Protein AF-A0A0Q5C3H1-F1 (afdb_monomer)

pLDDT: mean 80.29, std 13.9, range [36.97, 94.19]

Structure (mmCIF, N/CA/C/O backbone):
data_AF-A0A0Q5C3H1-F1
#
_entry.id   AF-A0A0Q5C3H1-F1
#
loop_
_atom_site.group_PDB
_atom_site.id
_atom_site.type_symbol
_atom_site.label_atom_id
_atom_site.label_alt_id
_atom_site.label_comp_id
_atom_site.label_asym_id
_atom_site.label_entity_id
_atom_site.label_seq_id
_atom_site.pdbx_PDB_ins_code
_atom_site.Cartn_x
_atom_site.Cartn_y
_atom_site.Cartn_z
_atom_site.occupancy
_atom_site.B_iso_or_equiv
_atom_site.auth_seq_id
_atom_site.auth_comp_id
_atom_site.auth_asym_id
_atom_site.auth_atom_id
_atom_site.pdbx_PDB_model_num
ATOM 1 N N . MET A 1 1 ? -18.455 3.925 -7.701 1.00 36.97 1 MET A N 1
ATOM 2 C CA . MET A 1 1 ? -17.602 3.914 -8.910 1.00 36.97 1 MET A CA 1
ATOM 3 C C . MET A 1 1 ? -16.170 3.636 -8.473 1.00 36.97 1 MET A C 1
ATOM 5 O O . MET A 1 1 ? -15.637 4.403 -7.684 1.00 36.97 1 MET A O 1
ATOM 9 N N . SER A 1 2 ? -15.591 2.503 -8.883 1.00 45.41 2 SER A N 1
ATOM 10 C CA . SER A 1 2 ? -14.242 2.069 -8.484 1.00 45.41 2 SER A CA 1
ATOM 11 C C . SER A 1 2 ? -13.192 2.813 -9.316 1.00 45.41 2 SER A C 1
ATOM 13 O O . SER A 1 2 ? -12.673 2.288 -10.296 1.00 45.41 2 SER A O 1
ATOM 15 N N . GLN A 1 3 ? -12.951 4.086 -9.000 1.00 53.38 3 GLN A N 1
ATOM 16 C CA . GLN A 1 3 ? -11.836 4.818 -9.595 1.00 53.38 3 GLN A CA 1
ATOM 17 C C . GLN A 1 3 ? -10.523 4.391 -8.912 1.00 53.38 3 GLN A C 1
ATOM 19 O O . GLN A 1 3 ? -10.450 4.285 -7.691 1.00 53.38 3 GLN A O 1
ATOM 24 N N . SER A 1 4 ? -9.513 4.141 -9.751 1.00 55.56 4 SER A N 1
ATOM 25 C CA . SER A 1 4 ? -8.070 4.290 -9.499 1.00 55.56 4 SER A CA 1
ATOM 26 C C . SER A 1 4 ? -7.236 3.218 -8.764 1.00 55.56 4 SER A C 1
ATOM 28 O O . SER A 1 4 ? -6.095 3.507 -8.411 1.00 55.56 4 SER A O 1
ATOM 30 N N . ALA A 1 5 ? -7.668 1.955 -8.635 1.00 60.84 5 ALA A N 1
ATOM 31 C CA . ALA A 1 5 ? -6.738 0.902 -8.172 1.00 60.84 5 ALA A CA 1
ATOM 32 C C . ALA A 1 5 ? -5.677 0.512 -9.231 1.00 60.84 5 ALA A C 1
ATOM 34 O O . ALA A 1 5 ? -4.496 0.371 -8.922 1.00 60.84 5 ALA A O 1
ATOM 35 N N . LEU A 1 6 ? -6.094 0.381 -10.496 1.00 66.44 6 LEU A N 1
ATOM 36 C CA . LEU A 1 6 ? -5.228 -0.045 -11.605 1.00 66.44 6 LEU A CA 1
ATOM 37 C C . LEU A 1 6 ? -4.160 0.991 -12.007 1.00 66.44 6 LEU A C 1
ATOM 39 O O . LEU A 1 6 ? -3.005 0.597 -12.153 1.00 66.44 6 LEU A O 1
ATOM 43 N N . PRO A 1 7 ? -4.471 2.297 -12.141 1.00 80.19 7 PRO A N 1
ATOM 44 C CA . PRO A 1 7 ? -3.460 3.300 -12.474 1.00 80.19 7 PRO A CA 1
ATOM 45 C C . PRO A 1 7 ? -2.375 3.409 -11.404 1.00 80.19 7 PRO A C 1
ATOM 47 O O . PRO A 1 7 ? -1.200 3.450 -11.738 1.00 80.19 7 PRO A O 1
ATOM 50 N N . ALA A 1 8 ? -2.752 3.385 -10.119 1.00 81.12 8 ALA A N 1
ATOM 51 C CA . ALA A 1 8 ? -1.787 3.448 -9.025 1.00 81.12 8 ALA A CA 1
ATOM 52 C C . ALA A 1 8 ? -0.834 2.243 -9.045 1.00 81.12 8 ALA A C 1
ATOM 54 O O . ALA A 1 8 ? 0.368 2.411 -8.865 1.00 81.12 8 ALA A O 1
ATOM 55 N N . LEU A 1 9 ? -1.354 1.042 -9.321 1.00 82.69 9 LEU A N 1
ATOM 56 C CA . LEU A 1 9 ? -0.536 -0.159 -9.494 1.00 82.69 9 LEU A CA 1
ATOM 57 C C . LEU A 1 9 ? 0.418 -0.047 -10.684 1.00 82.69 9 LEU A C 1
ATOM 59 O O . LEU A 1 9 ? 1.595 -0.351 -10.527 1.00 82.69 9 LEU A O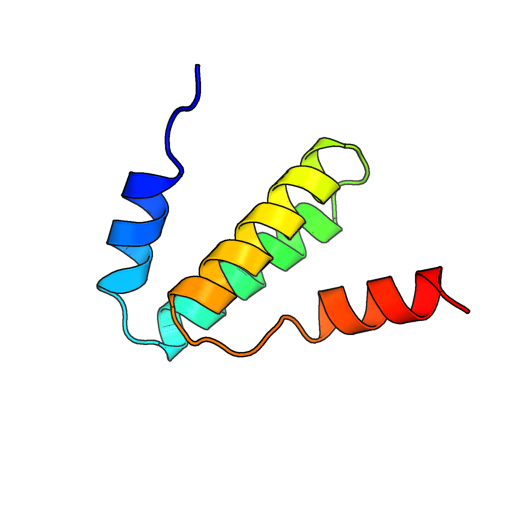 1
ATOM 63 N N . HIS A 1 10 ? -0.056 0.420 -11.841 1.00 85.81 10 HIS A N 1
ATOM 64 C CA . HIS A 1 10 ? 0.804 0.641 -13.006 1.00 85.81 10 HIS A CA 1
ATOM 65 C C . HIS A 1 10 ? 1.913 1.656 -12.715 1.00 85.81 10 HIS A C 1
ATOM 67 O O . HIS A 1 10 ? 3.068 1.398 -13.040 1.00 85.81 10 HIS A O 1
ATOM 73 N N . THR A 1 11 ? 1.586 2.770 -12.058 1.00 87.69 11 THR A N 1
ATOM 74 C CA . THR A 1 11 ? 2.575 3.778 -11.658 1.00 87.69 11 THR A CA 1
ATOM 75 C C . THR A 1 11 ? 3.598 3.211 -10.683 1.00 87.69 11 THR A C 1
ATOM 77 O O . THR A 1 11 ? 4.781 3.487 -10.819 1.00 87.69 11 THR A O 1
ATOM 80 N N . LEU A 1 12 ? 3.179 2.406 -9.707 1.00 88.81 12 LEU A N 1
ATOM 81 C CA . LEU A 1 12 ? 4.111 1.797 -8.758 1.00 88.81 12 LEU A CA 1
ATOM 82 C C . LEU A 1 12 ? 4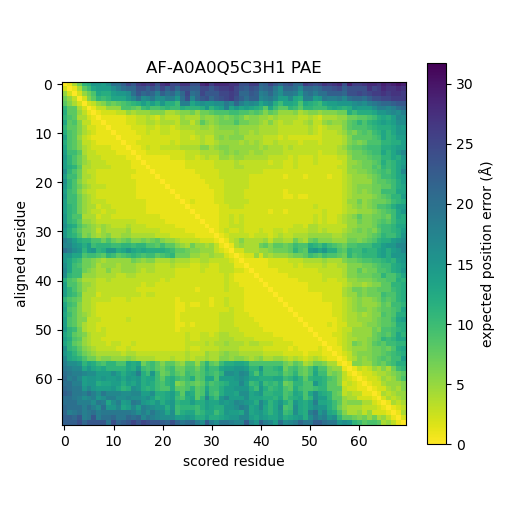.976 0.710 -9.411 1.00 88.81 12 LEU A C 1
ATOM 84 O O . LEU A 1 12 ? 6.139 0.569 -9.050 1.00 88.81 12 LEU A O 1
ATOM 88 N N . ALA A 1 13 ? 4.435 -0.030 -10.380 1.00 87.94 13 ALA A N 1
ATOM 89 C CA . ALA A 1 13 ? 5.137 -1.115 -11.063 1.00 87.94 13 ALA A CA 1
ATOM 90 C C . ALA A 1 13 ? 6.279 -0.640 -11.976 1.00 87.94 13 ALA A C 1
ATOM 92 O O . ALA A 1 13 ? 7.178 -1.425 -12.265 1.00 87.94 13 ALA A O 1
ATOM 93 N N . VAL A 1 14 ? 6.260 0.618 -12.432 1.00 93.19 14 VAL A N 1
ATOM 94 C CA . VAL A 1 14 ? 7.353 1.192 -13.241 1.00 93.19 14 VAL A CA 1
ATOM 95 C C . VAL A 1 14 ? 8.498 1.762 -12.400 1.00 93.19 14 VAL A C 1
ATOM 97 O O . VAL A 1 14 ? 9.528 2.142 -12.953 1.00 93.19 14 VAL A O 1
ATOM 100 N N . LEU A 1 15 ? 8.336 1.841 -11.077 1.00 91.75 15 LEU A N 1
ATOM 101 C CA . LEU A 1 15 ? 9.368 2.350 -10.178 1.00 91.75 15 LEU A CA 1
ATOM 102 C C . LEU A 1 15 ? 10.365 1.249 -9.791 1.00 91.75 15 LEU A C 1
ATOM 104 O O . LEU A 1 15 ? 10.001 0.072 -9.725 1.00 91.75 15 LEU A O 1
ATOM 108 N N . PRO A 1 16 ? 11.608 1.616 -9.431 1.00 94.19 16 PRO A N 1
ATOM 109 C CA . PRO A 1 16 ? 12.486 0.722 -8.691 1.00 94.19 16 PRO A CA 1
ATOM 110 C C . PRO A 1 16 ? 11.790 0.199 -7.427 1.00 94.19 16 PRO A C 1
ATOM 112 O O . PRO A 1 16 ? 11.115 0.952 -6.722 1.00 94.19 16 PRO A O 1
ATOM 115 N N . ALA A 1 17 ? 12.000 -1.078 -7.095 1.00 89.75 17 ALA A N 1
ATOM 116 C CA . ALA A 1 17 ? 11.339 -1.730 -5.958 1.00 89.75 17 ALA A CA 1
ATOM 117 C C . ALA A 1 17 ? 11.515 -0.961 -4.633 1.00 89.75 17 ALA A C 1
ATOM 119 O O . ALA A 1 17 ? 10.579 -0.856 -3.843 1.00 89.75 17 ALA A O 1
ATOM 120 N N . ARG A 1 18 ? 12.698 -0.367 -4.424 1.00 90.56 18 ARG A N 1
ATOM 121 C CA . ARG A 1 18 ? 13.002 0.482 -3.263 1.00 90.56 18 ARG A CA 1
ATOM 122 C C . ARG A 1 18 ? 12.099 1.716 -3.184 1.00 90.56 18 ARG A C 1
ATOM 124 O O . ARG A 1 18 ? 11.635 2.061 -2.100 1.00 90.56 18 ARG A O 1
ATOM 131 N N . ASP A 1 19 ? 11.849 2.368 -4.312 1.00 93.00 19 ASP A N 1
ATOM 132 C CA . ASP A 1 19 ? 11.070 3.607 -4.363 1.00 93.00 19 ASP A CA 1
ATOM 133 C C . ASP A 1 19 ? 9.578 3.308 -4.200 1.00 93.00 19 ASP A C 1
ATOM 135 O O . ASP A 1 19 ? 8.879 4.004 -3.461 1.00 93.00 19 ASP A O 1
ATOM 139 N N . ALA A 1 20 ? 9.102 2.218 -4.812 1.00 92.50 20 ALA A N 1
ATOM 140 C CA . ALA A 1 20 ? 7.748 1.718 -4.601 1.00 92.50 20 ALA A CA 1
ATOM 141 C C . ALA A 1 20 ? 7.496 1.365 -3.123 1.00 92.50 20 ALA A C 1
ATOM 143 O O . ALA A 1 20 ? 6.473 1.765 -2.564 1.00 92.50 20 ALA A O 1
ATOM 144 N N . ASP A 1 21 ? 8.436 0.676 -2.466 1.00 91.38 21 ASP A N 1
ATOM 145 C CA . ASP A 1 21 ? 8.328 0.357 -1.038 1.00 91.38 21 ASP A CA 1
ATOM 146 C C . ASP A 1 21 ? 8.337 1.617 -0.159 1.00 91.38 21 ASP A C 1
ATOM 148 O O . ASP A 1 21 ? 7.499 1.761 0.733 1.00 91.38 21 ASP A O 1
ATOM 152 N N . MET A 1 22 ? 9.206 2.589 -0.457 1.00 90.69 22 MET A N 1
ATOM 153 C CA . MET A 1 22 ? 9.254 3.865 0.263 1.00 90.69 22 MET A CA 1
ATOM 154 C C . MET A 1 22 ? 7.932 4.644 0.163 1.00 90.69 22 MET A C 1
ATOM 156 O O . MET A 1 22 ? 7.455 5.194 1.166 1.00 90.69 22 MET A O 1
ATOM 160 N N . LEU A 1 23 ? 7.324 4.691 -1.026 1.00 92.38 23 LEU A N 1
ATOM 161 C CA . LEU A 1 23 ? 6.036 5.355 -1.244 1.00 92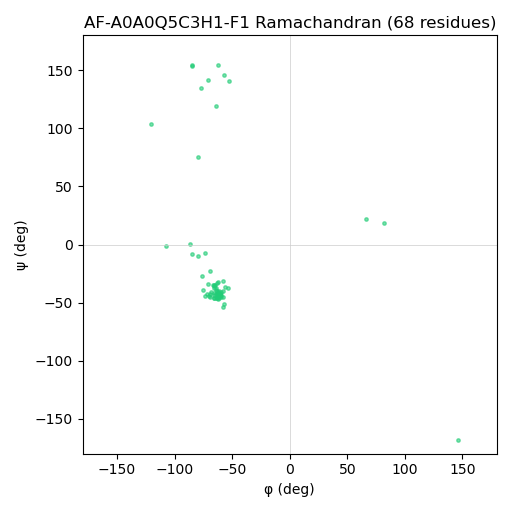.38 23 LEU A CA 1
ATOM 162 C C . LEU A 1 23 ? 4.908 4.644 -0.497 1.00 92.38 23 LEU A C 1
ATOM 164 O O . LEU A 1 23 ? 4.130 5.296 0.203 1.00 92.38 23 LEU A O 1
ATOM 168 N N . LEU A 1 24 ? 4.843 3.314 -0.587 1.00 91.88 24 LEU A N 1
ATOM 169 C CA . LEU A 1 24 ? 3.835 2.521 0.116 1.00 91.88 24 LEU A CA 1
ATOM 170 C C . LEU A 1 24 ? 3.988 2.624 1.638 1.00 91.88 24 LEU A C 1
ATOM 172 O O . LEU A 1 24 ? 2.985 2.761 2.335 1.00 91.88 24 LEU A O 1
ATOM 176 N N . GLY A 1 25 ? 5.219 2.646 2.154 1.00 91.31 25 GLY A N 1
ATOM 177 C CA . GLY A 1 25 ? 5.495 2.879 3.573 1.00 91.31 25 GLY A CA 1
ATOM 178 C C . GLY A 1 25 ? 5.116 4.287 4.040 1.00 91.31 25 GLY A C 1
ATOM 179 O O . GLY A 1 25 ? 4.639 4.468 5.158 1.00 91.31 25 GLY A O 1
ATOM 180 N N . SER A 1 26 ? 5.276 5.298 3.186 1.00 90.50 26 SER A N 1
ATOM 181 C CA . SER A 1 26 ? 4.847 6.669 3.497 1.00 90.50 26 SER A CA 1
ATOM 182 C C . SER A 1 26 ? 3.325 6.806 3.512 1.00 90.50 26 SER A C 1
ATOM 184 O O . SER A 1 26 ? 2.776 7.392 4.444 1.00 90.50 26 SER A O 1
ATOM 186 N N . ALA A 1 27 ? 2.642 6.218 2.526 1.00 89.94 27 ALA A N 1
ATOM 187 C CA . ALA A 1 27 ? 1.184 6.180 2.479 1.00 89.94 27 ALA A CA 1
ATOM 188 C C . ALA A 1 27 ? 0.608 5.457 3.702 1.00 89.94 27 ALA A C 1
ATOM 190 O O . ALA A 1 27 ? -0.335 5.935 4.325 1.00 89.94 27 ALA A O 1
ATOM 191 N N . GLU A 1 28 ? 1.215 4.338 4.087 1.00 90.00 28 GLU A N 1
ATOM 192 C CA . GLU A 1 28 ? 0.827 3.583 5.271 1.00 90.00 28 GLU A CA 1
ATOM 193 C C . GLU A 1 28 ? 0.881 4.428 6.543 1.00 90.00 28 GLU A C 1
ATOM 195 O O . GLU A 1 28 ? -0.134 4.541 7.224 1.00 90.00 28 GLU A O 1
ATOM 200 N N . ARG A 1 29 ? 2.001 5.111 6.818 1.00 87.88 29 ARG A N 1
ATOM 201 C CA . ARG A 1 29 ? 2.114 6.014 7.979 1.00 87.88 29 ARG A CA 1
ATOM 202 C C . ARG A 1 29 ? 1.038 7.102 7.994 1.00 87.88 29 ARG A C 1
ATOM 204 O O . ARG A 1 29 ? 0.534 7.447 9.059 1.00 87.88 29 ARG A O 1
ATOM 211 N N . LEU A 1 30 ? 0.670 7.623 6.824 1.00 88.62 30 LEU A N 1
ATOM 212 C CA . LEU A 1 30 ? -0.353 8.661 6.702 1.00 88.62 30 LEU A CA 1
ATOM 213 C C . LEU A 1 30 ? -1.752 8.137 7.054 1.00 88.62 30 LEU A C 1
ATOM 215 O O . LEU A 1 30 ? -2.505 8.824 7.742 1.00 88.62 30 LEU A O 1
ATOM 219 N N . TYR A 1 31 ? -2.090 6.918 6.629 1.00 87.19 31 TYR A N 1
ATOM 220 C CA . TYR A 1 31 ? -3.364 6.287 6.984 1.00 87.19 31 TYR A CA 1
ATOM 221 C C . TYR A 1 31 ? -3.381 5.744 8.415 1.00 87.19 31 TYR A C 1
ATOM 223 O O . TYR A 1 31 ? -4.439 5.711 9.035 1.00 87.19 31 TYR A O 1
ATOM 231 N N . LEU A 1 32 ? -2.230 5.373 8.982 1.00 83.44 32 LEU A N 1
ATOM 232 C CA . LEU A 1 32 ? -2.119 5.020 10.399 1.00 83.44 32 LEU A CA 1
ATOM 233 C C . LEU A 1 32 ? -2.476 6.192 11.325 1.00 83.44 32 LEU A C 1
ATOM 235 O O . LEU A 1 32 ? -3.080 5.981 12.371 1.00 83.44 32 LEU A O 1
ATOM 239 N N . ALA A 1 33 ? -2.192 7.426 10.905 1.00 80.12 33 ALA A N 1
ATOM 240 C CA . ALA A 1 33 ? -2.530 8.630 11.660 1.00 80.12 33 ALA A CA 1
ATOM 241 C C . ALA A 1 33 ? -4.031 9.001 11.641 1.00 80.12 33 ALA A C 1
ATOM 243 O O . ALA A 1 33 ? -4.433 9.919 12.352 1.00 80.12 33 ALA A O 1
ATOM 244 N N . GLN A 1 34 ? -4.865 8.324 10.841 1.00 79.12 34 GLN A N 1
ATOM 245 C CA . GLN A 1 34 ? -6.296 8.621 10.707 1.00 79.12 34 GLN A CA 1
ATOM 246 C C . GLN A 1 34 ? -7.130 7.397 11.099 1.00 79.12 34 GLN A C 1
ATOM 248 O O . GLN A 1 34 ? -7.227 6.473 10.304 1.00 79.12 34 GLN A O 1
ATOM 253 N N . PRO A 1 35 ? -7.756 7.337 12.284 1.00 78.19 35 PRO A N 1
ATOM 254 C CA . PRO A 1 35 ? -8.552 6.174 12.668 1.00 78.19 35 PRO A CA 1
ATOM 255 C C . PRO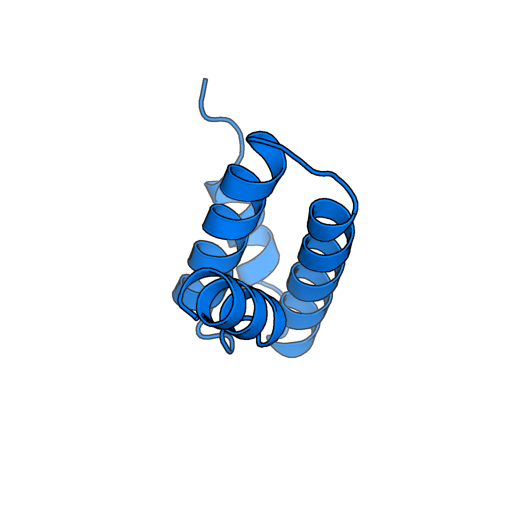 A 1 35 ? -9.861 6.084 11.863 1.00 78.19 35 PRO A C 1
ATOM 257 O O . PRO A 1 35 ? -10.518 7.094 11.616 1.00 78.19 35 PRO A O 1
ATOM 260 N N . GLY A 1 36 ? -10.283 4.869 11.487 1.00 84.69 36 GLY A N 1
ATOM 261 C CA . GLY A 1 36 ? -11.628 4.631 10.940 1.00 84.69 36 GLY A CA 1
ATOM 262 C C . GLY A 1 36 ? -11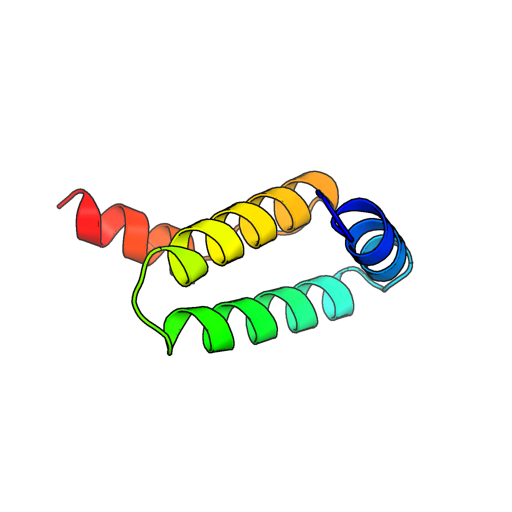.734 3.541 9.868 1.00 84.69 36 GLY A C 1
ATOM 263 O O . GLY A 1 36 ? -10.820 2.754 9.630 1.00 84.69 36 GLY A O 1
ATOM 264 N N . GLU A 1 37 ? -12.886 3.471 9.193 1.00 85.62 37 GLU A N 1
ATOM 265 C CA . GLU A 1 37 ? -13.095 2.517 8.092 1.00 85.62 37 GLU A CA 1
ATOM 266 C C . GLU A 1 37 ? -12.187 2.772 6.891 1.00 85.62 37 GLU A C 1
ATOM 268 O O . GLU A 1 37 ? -11.704 1.823 6.269 1.00 85.62 37 GLU A O 1
ATOM 273 N N . GLU A 1 38 ? -11.943 4.042 6.582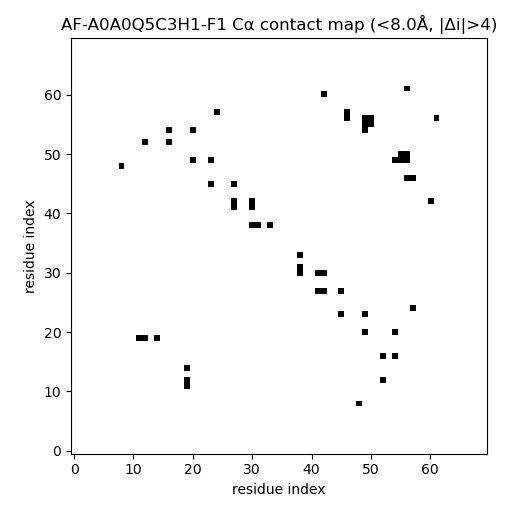 1.00 83.94 38 GLU A N 1
ATOM 274 C CA . GLU A 1 38 ? -11.118 4.441 5.444 1.00 83.94 38 GLU A CA 1
ATOM 275 C C . GLU A 1 38 ? -9.655 4.042 5.639 1.00 83.94 38 GLU A C 1
ATOM 277 O O . GLU A 1 38 ? -9.027 3.554 4.700 1.00 83.94 38 GLU A O 1
ATOM 282 N N . GLN A 1 39 ? -9.154 4.089 6.875 1.00 87.12 39 GLN A N 1
ATOM 283 C CA . GLN A 1 39 ? -7.862 3.510 7.234 1.00 87.12 39 GLN A CA 1
ATOM 284 C C . GLN A 1 39 ? -7.805 2.022 6.914 1.00 87.12 39 GLN A C 1
ATOM 286 O O . GLN A 1 39 ? -6.931 1.584 6.172 1.00 87.12 39 GLN A O 1
ATOM 291 N N . ARG A 1 40 ? -8.764 1.227 7.406 1.00 85.06 40 ARG A N 1
ATOM 292 C CA . ARG A 1 40 ? -8.779 -0.224 7.153 1.00 85.06 40 ARG A CA 1
ATOM 293 C C . ARG A 1 40 ? -8.822 -0.544 5.658 1.00 85.06 40 ARG A C 1
ATOM 295 O O . ARG A 1 40 ? -8.142 -1.469 5.212 1.00 85.06 40 ARG A O 1
ATOM 302 N N . LYS A 1 41 ? -9.602 0.210 4.876 1.00 88.31 41 LYS A N 1
ATOM 303 C CA . LYS A 1 41 ? -9.678 0.055 3.414 1.00 88.31 41 LYS A CA 1
ATOM 304 C C . LYS A 1 41 ? -8.347 0.407 2.745 1.00 88.31 41 LYS A C 1
ATOM 306 O O . LYS A 1 41 ? -7.876 -0.364 1.906 1.00 88.31 41 LYS A O 1
ATOM 311 N N . ALA A 1 42 ? -7.728 1.522 3.130 1.00 88.00 42 ALA A N 1
ATOM 312 C CA . ALA A 1 42 ? -6.449 1.968 2.588 1.00 88.00 42 ALA A CA 1
ATOM 313 C C . ALA A 1 42 ? -5.312 0.992 2.918 1.00 88.00 42 ALA A C 1
ATOM 315 O O . ALA A 1 42 ? -4.584 0.568 2.023 1.00 88.00 42 ALA A O 1
ATOM 316 N N . LEU A 1 43 ? -5.221 0.543 4.169 1.00 87.56 43 LEU A N 1
ATOM 317 C CA . LEU A 1 43 ? -4.225 -0.427 4.622 1.00 87.56 43 LEU A CA 1
ATOM 318 C C . LEU A 1 43 ? -4.365 -1.781 3.912 1.00 87.56 43 LEU A C 1
ATOM 320 O O . LEU A 1 43 ? -3.374 -2.345 3.446 1.00 87.56 43 LEU A O 1
ATOM 324 N N . ARG A 1 44 ? -5.597 -2.284 3.732 1.00 87.94 44 ARG A N 1
ATOM 325 C CA . ARG A 1 44 ? -5.844 -3.495 2.924 1.00 87.94 44 ARG A CA 1
ATOM 326 C C . ARG A 1 44 ? -5.380 -3.316 1.481 1.00 87.94 44 ARG A C 1
ATOM 328 O O . ARG A 1 44 ? -4.794 -4.233 0.911 1.00 87.94 44 ARG A O 1
ATOM 335 N N . ARG A 1 45 ? -5.621 -2.145 0.891 1.00 89.12 45 ARG A N 1
ATOM 336 C CA . ARG A 1 45 ? -5.188 -1.831 -0.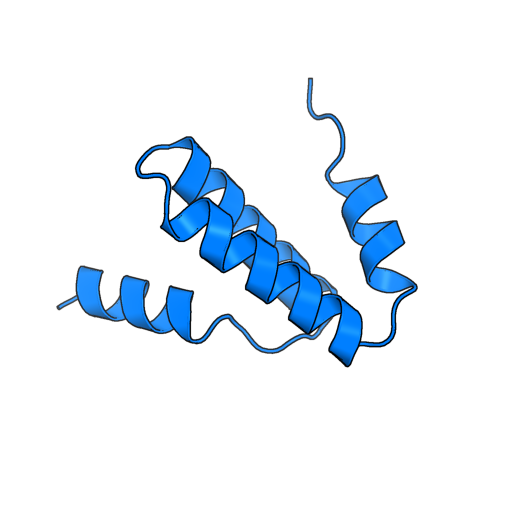475 1.00 89.12 45 ARG A CA 1
ATOM 337 C C . ARG A 1 45 ? -3.660 -1.787 -0.586 1.00 89.12 45 ARG A C 1
ATOM 339 O O . ARG A 1 45 ? -3.115 -2.398 -1.498 1.00 89.12 45 ARG A O 1
ATOM 346 N N . ILE A 1 46 ? -2.975 -1.166 0.374 1.00 89.94 46 ILE A N 1
ATOM 347 C CA . ILE A 1 46 ? -1.504 -1.150 0.459 1.00 89.94 46 ILE A CA 1
ATOM 348 C C . ILE A 1 46 ? -0.945 -2.575 0.569 1.00 89.94 46 ILE A C 1
ATOM 350 O O . ILE A 1 46 ? 0.002 -2.919 -0.139 1.00 89.94 46 ILE A O 1
ATOM 354 N N . ALA A 1 47 ? -1.554 -3.432 1.393 1.00 89.06 47 ALA A N 1
ATOM 355 C CA . ALA A 1 47 ? -1.145 -4.831 1.514 1.00 89.06 47 ALA A CA 1
ATOM 356 C C . ALA A 1 47 ? -1.282 -5.601 0.187 1.00 89.06 47 ALA A C 1
ATOM 358 O O . ALA A 1 47 ? -0.397 -6.379 -0.174 1.00 89.06 47 ALA A O 1
ATOM 359 N N . VAL A 1 48 ? -2.359 -5.358 -0.571 1.00 89.62 48 VAL A N 1
ATOM 360 C CA . VAL A 1 48 ? -2.538 -5.932 -1.915 1.00 89.62 48 VAL A CA 1
ATOM 361 C C . VAL A 1 48 ? -1.451 -5.438 -2.866 1.00 89.62 48 VAL A C 1
ATOM 363 O O . VAL A 1 48 ? -0.863 -6.250 -3.575 1.00 89.62 48 VAL A O 1
ATOM 366 N N . TYR A 1 49 ? -1.143 -4.140 -2.860 1.00 90.94 49 TYR A N 1
ATOM 367 C CA . TYR A 1 49 ? -0.115 -3.573 -3.736 1.00 90.94 49 TYR A CA 1
ATOM 368 C C . TYR A 1 49 ? 1.263 -4.170 -3.458 1.00 90.94 49 TYR A C 1
ATOM 370 O O . TYR A 1 49 ? 1.926 -4.615 -4.390 1.00 90.94 49 TYR A O 1
ATOM 378 N N . ARG A 1 50 ? 1.654 -4.284 -2.183 1.00 91.69 50 ARG A N 1
ATOM 379 C CA . ARG A 1 50 ? 2.917 -4.933 -1.798 1.00 91.69 50 ARG A CA 1
ATOM 380 C C . ARG A 1 50 ? 2.997 -6.373 -2.300 1.00 91.69 50 ARG A C 1
ATOM 382 O O . ARG A 1 50 ? 3.996 -6.751 -2.900 1.00 91.69 50 ARG A O 1
ATOM 389 N N . ARG A 1 51 ? 1.918 -7.150 -2.139 1.00 90.31 51 ARG A N 1
ATOM 390 C CA . ARG A 1 51 ? 1.856 -8.538 -2.620 1.00 90.31 51 ARG A CA 1
ATOM 391 C C . A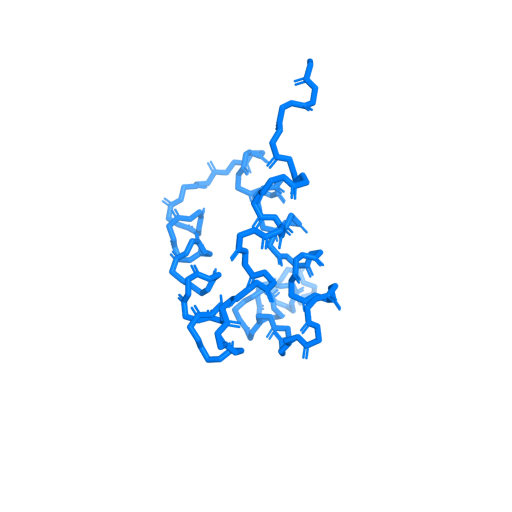RG A 1 51 ? 1.992 -8.638 -4.141 1.00 90.31 51 ARG A C 1
ATOM 393 O O . ARG A 1 51 ? 2.720 -9.499 -4.616 1.00 90.31 51 ARG A O 1
ATOM 400 N N . VAL A 1 52 ? 1.286 -7.789 -4.890 1.00 90.50 52 VAL A N 1
ATOM 401 C CA . VAL A 1 52 ? 1.321 -7.793 -6.365 1.00 90.50 52 VAL A CA 1
ATOM 402 C C . VAL A 1 52 ? 2.702 -7.400 -6.892 1.00 90.50 52 VAL A C 1
ATOM 404 O O . VAL A 1 52 ? 3.155 -7.965 -7.880 1.00 90.50 52 VAL A O 1
ATOM 407 N N . LEU A 1 53 ? 3.385 -6.475 -6.215 1.00 89.81 53 LEU A N 1
ATOM 408 C CA . LEU A 1 53 ? 4.708 -5.979 -6.604 1.00 89.81 53 LEU A CA 1
ATOM 409 C C . LEU A 1 53 ? 5.875 -6.832 -6.067 1.00 89.81 53 LEU A C 1
ATOM 411 O O . LEU A 1 53 ? 7.029 -6.489 -6.304 1.00 89.81 53 LEU A O 1
ATOM 415 N N . GLY A 1 54 ? 5.606 -7.918 -5.330 1.00 90.69 54 GLY A N 1
ATOM 416 C CA . GLY A 1 54 ? 6.651 -8.753 -4.722 1.00 90.69 54 GLY A CA 1
ATOM 417 C C . GLY A 1 54 ? 7.452 -8.049 -3.619 1.00 90.69 54 GLY A C 1
ATOM 418 O O . GLY A 1 54 ? 8.582 -8.438 -3.333 1.00 90.69 54 GLY A O 1
ATOM 419 N N . LEU A 1 55 ? 6.883 -7.007 -3.012 1.00 89.56 55 LEU A N 1
ATOM 420 C CA . LEU A 1 55 ? 7.508 -6.233 -1.943 1.00 89.56 55 LEU A CA 1
ATOM 421 C C . LEU A 1 55 ? 7.275 -6.897 -0.578 1.00 89.56 55 LEU A C 1
ATOM 423 O O . LEU A 1 55 ? 6.266 -7.590 -0.391 1.00 89.56 55 LEU A O 1
ATOM 427 N N . PRO A 1 56 ? 8.173 -6.673 0.399 1.00 86.50 56 PRO A N 1
ATOM 428 C CA . PRO A 1 56 ? 7.982 -7.186 1.746 1.00 86.50 56 PRO A CA 1
ATOM 429 C C . PRO A 1 56 ? 6.656 -6.688 2.347 1.00 86.50 56 PRO A C 1
ATOM 431 O O . PRO A 1 56 ? 6.219 -5.566 2.066 1.00 86.50 56 PRO A O 1
ATOM 434 N N . PRO A 1 57 ? 5.987 -7.509 3.178 1.00 83.12 57 PRO A N 1
ATOM 435 C CA . PRO A 1 57 ? 4.797 -7.077 3.896 1.00 83.12 57 PRO A CA 1
ATOM 436 C C . PRO A 1 57 ? 5.146 -5.926 4.840 1.00 83.12 57 PRO A C 1
ATOM 438 O O . PRO A 1 57 ? 6.276 -5.811 5.316 1.00 83.12 57 PRO A O 1
ATOM 441 N N . SER A 1 58 ? 4.162 -5.086 5.158 1.00 74.62 58 SER A N 1
ATOM 442 C CA . SER A 1 58 ? 4.397 -4.067 6.175 1.00 74.62 58 SER A CA 1
ATOM 443 C C . SER A 1 58 ? 4.672 -4.712 7.522 1.00 74.62 58 SER A C 1
ATOM 445 O O . SER A 1 58 ? 3.792 -5.357 8.100 1.00 74.62 58 SER A O 1
ATOM 447 N N . MET A 1 59 ? 5.858 -4.450 8.059 1.00 68.88 59 MET A N 1
ATOM 448 C CA . MET A 1 59 ? 6.181 -4.773 9.445 1.00 68.88 59 MET A CA 1
ATOM 449 C C . MET A 1 59 ? 5.204 -4.096 10.417 1.00 68.88 59 MET A C 1
ATOM 451 O O . MET A 1 59 ? 4.879 -4.675 11.449 1.00 68.88 59 MET A O 1
ATOM 455 N N . GLN A 1 60 ? 4.684 -2.913 10.071 1.00 66.56 60 GLN A N 1
ATOM 456 C CA . GLN A 1 60 ? 3.734 -2.165 10.894 1.00 66.56 60 GLN A CA 1
ATOM 457 C C . GLN A 1 60 ? 2.335 -2.803 10.877 1.00 66.56 60 GLN A C 1
ATOM 459 O O . GLN A 1 60 ? 1.769 -3.029 11.942 1.00 66.56 60 GLN A O 1
ATOM 464 N N . LEU A 1 61 ? 1.820 -3.227 9.711 1.00 63.12 61 LEU A N 1
ATOM 465 C CA . LEU A 1 61 ? 0.556 -3.988 9.659 1.00 63.12 61 LEU A CA 1
ATOM 466 C C . LEU A 1 61 ? 0.656 -5.351 10.340 1.00 63.12 61 LEU A C 1
ATOM 468 O O . LEU A 1 61 ? -0.325 -5.820 10.916 1.00 63.12 61 LEU A O 1
ATOM 472 N N . MET A 1 62 ? 1.812 -6.018 10.253 1.00 67.12 62 MET A N 1
ATOM 473 C CA . MET A 1 62 ? 2.019 -7.281 10.965 1.00 67.12 62 MET A CA 1
ATOM 474 C C . MET A 1 62 ? 2.012 -7.066 12.481 1.00 67.12 62 MET A C 1
ATOM 476 O O . MET A 1 62 ? 1.364 -7.839 13.183 1.00 67.12 62 MET A O 1
ATOM 480 N N . GLN A 1 63 ? 2.645 -5.996 12.973 1.00 66.06 63 GLN A N 1
ATOM 481 C CA . GLN A 1 63 ? 2.614 -5.630 14.392 1.00 66.06 63 GLN A CA 1
ATOM 482 C C . GLN A 1 63 ? 1.199 -5.297 14.879 1.00 66.06 63 GLN A C 1
ATOM 484 O O . GLN A 1 63 ? 0.780 -5.837 15.897 1.00 66.06 63 GLN A O 1
ATOM 489 N N . GLU A 1 64 ? 0.426 -4.488 14.147 1.00 63.94 64 GLU A N 1
ATOM 490 C CA . GLU A 1 64 ? -0.960 -4.169 14.529 1.00 63.94 64 GLU A CA 1
ATOM 491 C C . GLU A 1 64 ? -1.865 -5.400 14.525 1.00 63.94 64 GLU A C 1
ATOM 493 O O . GLU A 1 64 ? -2.686 -5.583 15.423 1.00 63.94 64 GLU A O 1
ATOM 498 N N . ARG A 1 65 ? -1.704 -6.283 13.534 1.00 63.16 65 ARG A N 1
ATOM 499 C CA . ARG A 1 65 ? -2.478 -7.523 13.460 1.00 63.16 65 ARG A CA 1
ATOM 500 C C . ARG A 1 65 ? -2.144 -8.468 14.613 1.00 63.16 65 ARG A C 1
ATOM 502 O O . ARG A 1 65 ? -3.049 -9.128 15.116 1.00 63.16 65 ARG A O 1
ATOM 509 N N . TRP A 1 66 ? -0.881 -8.538 15.030 1.00 56.53 66 TRP A N 1
ATOM 510 C CA . TRP A 1 66 ? -0.486 -9.294 16.219 1.00 56.53 66 TRP A CA 1
ATOM 511 C C . TRP A 1 66 ? -0.990 -8.657 17.513 1.00 56.53 66 TRP A C 1
ATOM 513 O O . TRP A 1 66 ? -1.535 -9.379 18.337 1.00 56.53 66 TRP A O 1
ATOM 523 N N . ALA A 1 67 ? -0.908 -7.334 17.662 1.00 58.28 67 ALA A N 1
ATOM 524 C CA . ALA A 1 67 ? -1.436 -6.628 18.830 1.00 58.28 67 ALA A CA 1
ATOM 525 C C . ALA A 1 67 ? -2.963 -6.761 18.970 1.00 58.28 67 ALA A C 1
ATOM 527 O O . ALA A 1 67 ? -3.468 -6.823 20.079 1.00 58.28 67 ALA A O 1
ATOM 528 N N . ALA A 1 68 ? -3.701 -6.840 17.857 1.00 58.25 68 ALA A N 1
ATOM 529 C CA . ALA A 1 68 ? -5.149 -7.069 17.858 1.00 58.25 68 ALA A CA 1
ATOM 530 C C . ALA A 1 68 ? -5.554 -8.543 18.067 1.00 58.25 68 ALA A C 1
ATOM 532 O O . ALA A 1 68 ? -6.742 -8.829 18.202 1.00 58.25 68 ALA A O 1
ATOM 533 N N . SER A 1 69 ? -4.594 -9.475 18.025 1.00 54.28 69 SER A N 1
ATOM 534 C CA . SER A 1 69 ? -4.824 -10.916 18.221 1.00 54.28 6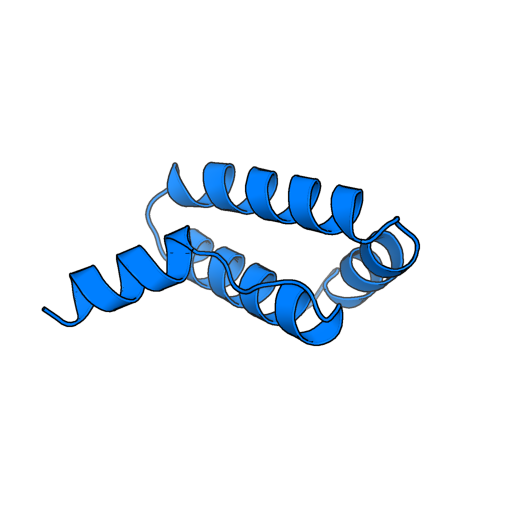9 SER A CA 1
ATOM 535 C C . SER A 1 69 ? -4.306 -11.431 19.574 1.00 54.28 69 SER A C 1
ATOM 537 O O . SER A 1 69 ? -4.421 -12.630 19.827 1.00 54.28 69 SER A O 1
ATOM 539 N N . ALA A 1 70 ? -3.707 -10.558 20.392 1.00 50.09 70 ALA A N 1
ATOM 540 C CA . ALA A 1 70 ? -3.226 -10.821 21.749 1.00 50.09 70 ALA A CA 1
ATOM 541 C C . ALA A 1 70 ? -4.198 -10.220 22.773 1.00 50.09 70 ALA A C 1
ATOM 543 O O . ALA A 1 70 ? -4.353 -10.837 23.849 1.00 50.09 70 ALA A O 1
#

Sequence (70 aa):
MSQSALPALHTLAVLPARDADMLLGSAERLYLAQPGEEQRKALRRIAVYRRVLGLPPSMQLMQERWAASA

Nearest PDB structures (foldseek):
  8rks-assembly3_F  TM=7.775E-01  e=2.648E+00  Homo sapiens
  7z3q-assembly3_E  TM=7.225E-01  e=5.773E+00  Homo sapiens
  8t1o-assembly1_A  TM=6.710E-01  e=7.486E+00  Mus musculus
  6iws-assembly1_A  TM=4.359E-01  e=5.410E+00  Homo sapiens

Mean predicted aligned error: 6.88 Å

Radius of gyration: 12.38 Å; Cα contacts (8 Å, |Δi|>4): 29; chains: 1; bounding box: 31×20×35 Å

Solvent-accessible surface area (backbone atoms only — not comparable to full-atom values): 4200 Å² total; per-residue (Å²): 131,93,78,64,68,65,62,55,50,55,60,41,69,74,42,58,70,68,57,36,50,53,51,52,54,51,53,47,56,58,38,69,76,41,88,58,70,65,26,56,54,50,51,54,50,50,53,51,51,26,60,76,70,73,44,77,76,58,68,65,59,52,49,53,54,48,65,76,73,108

Foldseek 3Di:
DDPDLVVVLVVLLPDDLVVSVVVLVVQLVVLVVPDDPVSVVSLVSSQVSCVVNVHDGDPVVVVVVVVVVD

Secondary structure (DSSP, 8-state):
---SHHHHHHHHHTS-HHHHHHHHHHHHHHHHTS-SHHHHHHHHHHHHHHHHTTPPPPHHHHHHHHHTT-